Protein AF-A0A1E1W2X8-F1 (afdb_monomer_lite)

Secondary structure (DSSP, 8-state):
------------------PPPPPEEEE-SSEEEEEEE--TTEEEEEETT-TT-GGGPPEEETTEEEEEEESSSTTTTT-EEEE-TTT--EEEEEEEEEEETTS-EEEEEEEEEE-SPPPPPP-

Sequence (123 aa):
MAGFKLLLCLSLLQAVYGKGSESAIQCTPEVMKVTVPMDGDRRMSYLDQLKDYKPCMPYMEDNAATFMLDLQDPHKCGVTRVLNKITGKRTFYHKIVIEDTAGGRETVTVRCVVTGKLRALAR

pLDDT: mean 85.46, std 18.46, range [36.91, 98.38]

Organism: Pectinophora gossypiella (NCBI:txid13191)

Foldseek 3Di:
DDDDDDDPPPPPPPVPQDDADDWDWDDDLFWIKIKAAQPRQWDDKFWPPCVPVVVFFFDDDPRIGITIQTNVCNPVRVWDWDADPVQRKIKIWTKMWIAGPVRDIDIDIDMDIDDDDNPPPPD

Radius of gyration: 21.8 Å; chains: 1; bounding box: 55×67×54 Å

Structure (mmCIF, N/CA/C/O backbone):
data_AF-A0A1E1W2X8-F1
#
_entry.id   AF-A0A1E1W2X8-F1
#
loop_
_atom_site.group_PDB
_atom_site.id
_atom_site.type_symbol
_atom_site.label_atom_id
_atom_site.label_alt_id
_atom_site.label_comp_id
_atom_site.label_asym_id
_atom_site.label_entity_id
_atom_site.label_seq_id
_atom_site.pdbx_PDB_ins_code
_atom_site.Cartn_x
_atom_site.Cartn_y
_atom_site.Cartn_z
_atom_site.occupancy
_atom_site.B_iso_or_equiv
_atom_site.auth_seq_id
_atom_site.auth_comp_id
_atom_site.auth_asym_id
_atom_site.auth_atom_id
_atom_site.pdbx_PDB_model_num
ATOM 1 N N . MET A 1 1 ? 37.276 50.230 -30.534 1.00 36.91 1 MET A N 1
ATOM 2 C CA . MET A 1 1 ? 37.062 48.941 -31.226 1.00 36.9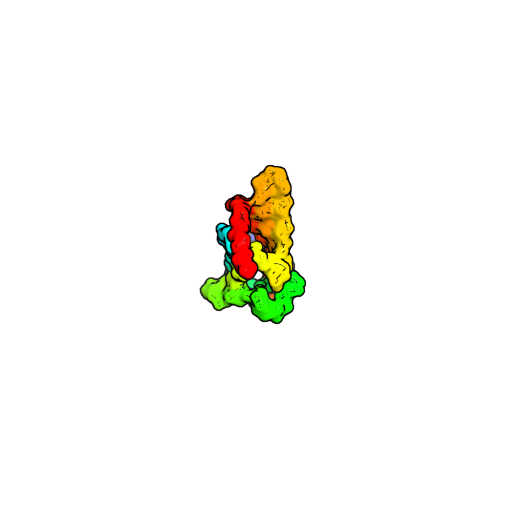1 1 MET A CA 1
ATOM 3 C C . MET A 1 1 ? 36.533 47.957 -30.205 1.00 36.91 1 MET A C 1
ATOM 5 O O . MET A 1 1 ? 37.181 47.734 -29.191 1.00 36.91 1 MET A O 1
ATOM 9 N N . ALA A 1 2 ? 35.295 47.520 -30.416 1.00 41.84 2 ALA A N 1
ATOM 10 C CA . ALA A 1 2 ? 34.522 46.693 -29.503 1.00 41.84 2 ALA A CA 1
ATOM 11 C C . ALA A 1 2 ? 35.074 45.260 -29.454 1.00 41.84 2 ALA A C 1
ATOM 13 O O . ALA A 1 2 ? 35.318 44.660 -30.496 1.00 41.84 2 ALA A O 1
ATOM 14 N N . GLY A 1 3 ? 35.253 44.719 -28.250 1.00 46.47 3 GLY A N 1
ATOM 15 C CA . GLY A 1 3 ? 35.605 43.318 -28.020 1.00 46.47 3 GLY A CA 1
ATOM 16 C C . GLY A 1 3 ? 34.516 42.655 -27.187 1.00 46.47 3 GLY A C 1
ATOM 17 O O . GLY A 1 3 ? 34.616 42.598 -25.965 1.00 46.47 3 GLY A O 1
ATOM 18 N N . PHE A 1 4 ? 33.448 42.223 -27.853 1.00 45.00 4 PHE A N 1
ATOM 19 C CA . PHE A 1 4 ? 32.318 41.499 -27.271 1.00 45.00 4 PHE A CA 1
ATOM 20 C C . PHE A 1 4 ? 32.815 40.125 -26.779 1.00 45.00 4 PHE A C 1
ATOM 22 O O . PHE A 1 4 ? 33.142 39.257 -27.588 1.00 45.00 4 PHE A O 1
ATOM 29 N N . LYS A 1 5 ? 32.926 39.919 -25.460 1.00 49.59 5 LYS A N 1
ATOM 30 C CA . LYS A 1 5 ? 33.216 38.593 -24.894 1.00 49.59 5 LYS A CA 1
ATOM 31 C C . LYS A 1 5 ? 31.949 37.741 -24.975 1.00 49.59 5 LYS A C 1
ATOM 33 O O . LYS A 1 5 ? 30.989 37.965 -24.245 1.00 49.59 5 LYS A O 1
ATOM 38 N N . LEU A 1 6 ? 31.966 36.796 -25.909 1.00 51.66 6 LEU A N 1
ATOM 39 C CA . LEU A 1 6 ? 30.912 35.830 -26.188 1.00 51.66 6 LEU A CA 1
ATOM 40 C C . LEU A 1 6 ? 30.711 34.904 -24.969 1.00 51.66 6 LEU A C 1
ATOM 42 O O . LEU A 1 6 ? 31.585 34.102 -24.642 1.00 51.66 6 LEU A O 1
ATOM 46 N N . LEU A 1 7 ? 29.573 35.032 -24.281 1.00 57.56 7 LEU A N 1
ATOM 47 C CA . LEU A 1 7 ? 29.123 34.074 -23.270 1.00 57.56 7 LEU A CA 1
ATOM 48 C C . LEU A 1 7 ? 28.682 32.776 -23.965 1.00 57.56 7 LEU A C 1
ATOM 50 O O . LEU A 1 7 ? 27.609 32.720 -24.562 1.00 57.56 7 LEU A O 1
ATOM 54 N N . LEU A 1 8 ? 29.491 31.722 -23.859 1.00 55.38 8 LEU A N 1
ATOM 55 C CA . LEU A 1 8 ? 29.072 30.347 -24.143 1.00 55.38 8 LEU A CA 1
ATOM 56 C C . LEU A 1 8 ? 28.296 29.818 -22.933 1.00 55.38 8 LEU A C 1
ATOM 58 O O . LEU A 1 8 ? 28.862 29.237 -22.009 1.00 55.38 8 LEU A O 1
ATOM 62 N N . CYS A 1 9 ? 26.986 30.054 -22.930 1.00 51.59 9 CYS A N 1
ATOM 63 C CA . CYS A 1 9 ? 26.065 29.368 -22.034 1.00 51.59 9 CYS A CA 1
ATOM 64 C C . CYS A 1 9 ? 25.900 27.936 -22.565 1.00 51.59 9 CYS A C 1
ATOM 66 O O . CYS A 1 9 ? 25.075 27.688 -23.444 1.00 51.59 9 CYS A O 1
ATOM 68 N N . LEU A 1 10 ? 26.744 27.006 -22.101 1.00 54.12 10 LEU A N 1
ATOM 69 C CA . LEU A 1 10 ? 26.500 25.577 -22.285 1.00 54.12 10 LEU A CA 1
ATOM 70 C C . LEU A 1 10 ? 25.194 25.245 -21.564 1.00 54.12 10 LEU A C 1
ATOM 72 O O . LEU A 1 10 ? 25.152 25.134 -20.338 1.00 54.12 10 LEU A O 1
ATOM 76 N N . SER A 1 11 ? 24.119 25.115 -22.333 1.00 54.28 11 SER A N 1
ATOM 77 C CA . SER A 1 11 ? 22.872 24.535 -21.872 1.00 54.28 11 SER A CA 1
ATOM 78 C C . SER A 1 11 ? 23.147 23.099 -21.433 1.00 54.28 11 SER A C 1
ATOM 80 O O . SER A 1 11 ? 23.275 22.180 -22.240 1.00 54.28 11 SER A O 1
ATOM 82 N N . LEU A 1 12 ? 23.238 22.916 -20.119 1.00 53.16 12 LEU A N 1
ATOM 83 C CA . LEU A 1 12 ? 23.006 21.643 -19.458 1.00 53.16 12 LEU A CA 1
ATOM 84 C C . LEU A 1 12 ? 21.589 21.186 -19.831 1.00 53.16 12 LEU A C 1
ATOM 86 O O . LEU A 1 12 ? 20.624 21.471 -19.129 1.00 53.16 12 LEU A O 1
ATOM 90 N N . LEU A 1 13 ? 21.459 20.454 -20.939 1.00 52.03 13 LEU A N 1
ATOM 91 C CA . LEU A 1 13 ? 20.391 19.475 -21.105 1.00 52.03 13 LEU A CA 1
ATOM 92 C C . LEU A 1 13 ? 20.693 18.345 -20.119 1.00 52.03 13 LEU A C 1
ATOM 94 O O . LEU A 1 13 ? 21.129 17.258 -20.491 1.00 52.03 13 LEU A O 1
ATOM 98 N N . GLN A 1 14 ? 20.504 18.619 -18.829 1.00 50.78 14 GLN A N 1
ATOM 99 C CA . GLN A 1 14 ? 20.207 17.547 -17.902 1.00 50.78 14 GLN A CA 1
ATOM 100 C C . GLN A 1 14 ? 18.862 17.012 -18.372 1.00 50.78 14 GLN A C 1
ATOM 102 O O . GLN A 1 14 ? 17.826 17.636 -18.151 1.00 50.78 14 GLN A O 1
ATOM 107 N N . ALA A 1 15 ? 18.893 15.896 -19.102 1.00 51.97 15 ALA A N 1
ATOM 108 C CA . ALA A 1 15 ? 17.729 15.043 -19.209 1.00 51.97 15 ALA A CA 1
ATOM 109 C C . ALA A 1 15 ? 17.288 14.798 -17.766 1.00 51.97 15 ALA A C 1
ATOM 111 O O . ALA A 1 15 ? 17.994 14.140 -17.001 1.00 51.97 15 ALA A O 1
ATOM 112 N N . VAL A 1 16 ? 16.194 15.443 -17.361 1.00 52.59 16 VAL A N 1
ATOM 113 C CA . VAL A 1 16 ? 15.582 15.196 -16.065 1.00 52.59 16 VAL A CA 1
ATOM 114 C C . VAL A 1 16 ? 15.071 13.773 -16.171 1.00 52.59 16 VAL A C 1
ATOM 116 O O . VAL A 1 16 ? 14.016 13.520 -16.746 1.00 52.59 16 VAL A O 1
ATOM 119 N N . TYR A 1 17 ? 15.891 12.834 -15.713 1.00 54.28 17 TYR A N 1
ATOM 120 C CA . TYR A 1 17 ? 15.489 11.457 -15.528 1.00 54.28 17 TYR A CA 1
ATOM 121 C C . TYR A 1 17 ? 14.388 11.514 -14.470 1.00 54.28 17 TYR A C 1
ATOM 123 O O . TYR A 1 17 ? 14.641 11.814 -13.302 1.00 54.28 17 TYR A O 1
ATOM 131 N N . GLY A 1 18 ? 13.141 11.441 -14.934 1.00 52.59 18 GLY A N 1
ATOM 132 C CA . GLY A 1 18 ? 11.973 11.666 -14.101 1.00 52.59 18 GLY A CA 1
ATOM 133 C C . GLY A 1 18 ? 11.923 10.604 -13.017 1.00 52.59 18 GLY A C 1
ATOM 134 O O . GLY A 1 18 ? 11.767 9.424 -13.318 1.00 52.59 18 GLY A O 1
ATOM 135 N N . LYS A 1 19 ? 12.049 11.031 -11.760 1.00 63.84 19 LYS A N 1
ATOM 136 C CA . LYS A 1 19 ? 11.713 10.200 -10.605 1.00 63.84 19 LYS A CA 1
ATOM 137 C C . LYS A 1 19 ? 10.241 9.795 -10.757 1.00 63.84 19 LYS A C 1
ATOM 139 O O . LYS A 1 19 ? 9.418 10.673 -11.017 1.00 63.84 19 LYS A O 1
ATOM 144 N N . GLY A 1 20 ? 9.938 8.497 -10.679 1.00 73.25 20 GLY A N 1
ATOM 145 C CA . GLY A 1 20 ? 8.608 7.972 -11.009 1.00 73.25 20 GLY A CA 1
ATOM 146 C C . GLY A 1 20 ? 7.469 8.637 -10.223 1.00 73.25 20 GLY A C 1
ATOM 147 O O . GLY A 1 20 ? 7.672 9.183 -9.133 1.00 73.25 20 GLY A O 1
ATOM 148 N N . SER A 1 21 ? 6.256 8.594 -10.768 1.00 83.94 21 SER A N 1
ATOM 149 C CA . SER A 1 21 ? 5.086 9.292 -10.219 1.00 83.94 21 SER A CA 1
ATOM 150 C C . SER A 1 21 ? 4.652 8.786 -8.832 1.00 83.94 21 SER A C 1
ATOM 152 O O . SER A 1 21 ? 5.063 7.722 -8.362 1.00 83.94 21 SER A O 1
ATOM 154 N N . GLU A 1 22 ? 3.858 9.588 -8.116 1.00 90.25 22 GLU A N 1
ATOM 155 C CA . GLU A 1 22 ? 3.434 9.290 -6.742 1.00 90.25 22 GLU A CA 1
ATOM 156 C C . GLU A 1 22 ? 2.439 8.115 -6.671 1.00 90.25 22 GLU A C 1
ATOM 158 O O . GLU A 1 22 ? 1.616 7.907 -7.561 1.00 90.25 22 GLU A O 1
ATOM 163 N N . SER A 1 23 ? 2.493 7.342 -5.583 1.00 94.56 23 SER A N 1
ATOM 164 C CA . SER A 1 23 ? 1.580 6.221 -5.347 1.00 94.56 23 SER A CA 1
ATOM 165 C C . SER A 1 23 ? 0.168 6.669 -4.960 1.00 94.56 23 SER A C 1
ATOM 167 O O . SER A 1 23 ? 0.005 7.558 -4.124 1.00 94.56 23 SER A O 1
ATOM 169 N N . ALA A 1 24 ? -0.851 5.957 -5.440 1.00 96.62 24 ALA A N 1
ATOM 170 C CA . ALA A 1 24 ? -2.241 6.152 -5.033 1.00 96.62 24 ALA A CA 1
ATOM 171 C C . ALA A 1 24 ? -2.657 5.164 -3.931 1.00 96.62 24 ALA A C 1
ATOM 173 O O . ALA A 1 24 ? -2.343 3.973 -3.994 1.00 96.62 24 ALA A O 1
ATOM 174 N N . ILE A 1 25 ? -3.412 5.642 -2.936 1.00 97.12 25 ILE A N 1
ATOM 175 C CA . ILE A 1 25 ? -3.891 4.839 -1.801 1.00 97.12 25 ILE A CA 1
ATOM 176 C C . ILE A 1 25 ? -5.419 4.894 -1.746 1.00 97.12 25 ILE A C 1
ATOM 178 O O . ILE A 1 25 ? -6.009 5.972 -1.708 1.00 97.12 25 ILE A O 1
ATOM 182 N N . GLN A 1 26 ? -6.060 3.728 -1.693 1.00 96.94 26 GLN A N 1
ATOM 183 C CA . GLN A 1 26 ? -7.497 3.585 -1.466 1.00 96.94 26 GLN A CA 1
ATOM 184 C C . GLN A 1 26 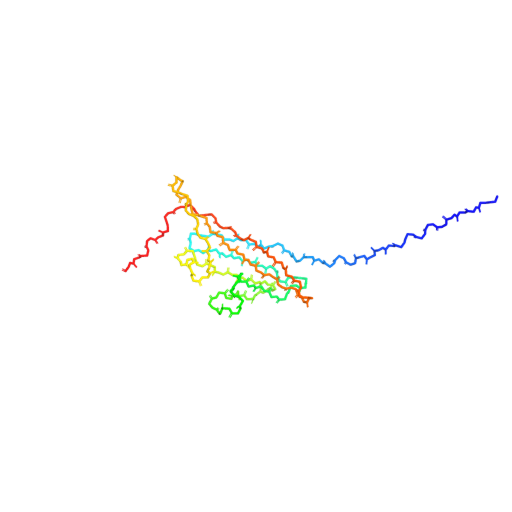? -7.732 2.754 -0.205 1.00 96.94 26 GLN A C 1
ATOM 186 O O . GLN A 1 26 ? -7.184 1.661 -0.048 1.00 96.94 26 GLN A O 1
ATOM 191 N N . CYS A 1 27 ? -8.559 3.278 0.697 1.00 94.69 27 CYS A N 1
ATOM 192 C CA . CYS A 1 27 ? -8.795 2.683 2.006 1.00 94.69 27 CYS A CA 1
ATOM 193 C C . CYS A 1 27 ? -10.258 2.286 2.165 1.00 94.69 27 CYS A C 1
ATOM 195 O O . CYS A 1 27 ? -11.160 3.106 2.004 1.00 94.69 27 CYS A O 1
ATOM 197 N N . THR A 1 28 ? -10.472 1.046 2.580 1.00 94.06 28 THR A N 1
ATOM 198 C CA . THR A 1 28 ? -11.748 0.541 3.093 1.00 94.06 28 THR A CA 1
ATOM 199 C C . THR A 1 28 ? -11.524 -0.023 4.499 1.00 94.06 28 THR A C 1
ATOM 201 O O . THR A 1 28 ? -10.372 -0.142 4.929 1.00 94.06 28 THR A O 1
ATOM 204 N N . PRO A 1 29 ? -12.577 -0.355 5.263 1.00 92.06 29 PRO A N 1
ATOM 205 C CA . PRO A 1 29 ? -12.398 -1.040 6.540 1.00 92.06 29 PRO A CA 1
ATOM 206 C C . PRO A 1 29 ? -11.720 -2.412 6.426 1.00 92.06 29 PRO A C 1
ATOM 208 O O . PRO A 1 29 ? -11.092 -2.858 7.387 1.00 92.06 29 PRO A O 1
ATOM 211 N N . GLU A 1 30 ? -11.839 -3.066 5.272 1.00 94.06 30 GLU A N 1
ATOM 212 C CA . GLU A 1 30 ? -11.340 -4.414 5.011 1.00 94.06 30 GLU A CA 1
ATOM 213 C C . GLU A 1 30 ? -9.974 -4.427 4.331 1.00 94.06 30 GLU A C 1
ATOM 215 O O . GLU A 1 30 ? -9.153 -5.279 4.648 1.00 94.06 30 GLU A O 1
ATOM 220 N N . VAL A 1 31 ? -9.716 -3.491 3.418 1.00 96.44 31 VAL A N 1
ATOM 221 C CA . VAL A 1 31 ? -8.539 -3.517 2.543 1.00 96.44 31 VAL A CA 1
ATOM 222 C C . VAL A 1 31 ? -7.919 -2.131 2.390 1.00 96.44 31 VAL A C 1
ATOM 224 O O . VAL A 1 31 ? -8.614 -1.134 2.175 1.00 96.44 31 VAL A O 1
ATOM 227 N N . MET A 1 32 ? -6.587 -2.091 2.426 1.00 97.56 32 MET A N 1
ATOM 228 C CA . MET A 1 32 ? -5.766 -0.992 1.922 1.00 97.56 32 MET A CA 1
ATOM 229 C C . MET A 1 32 ? -5.200 -1.392 0.556 1.00 97.56 32 MET A C 1
ATOM 231 O O . MET A 1 32 ? -4.327 -2.257 0.468 1.00 97.56 32 MET A O 1
ATOM 235 N N . LYS A 1 33 ? -5.700 -0.758 -0.507 1.00 98.00 33 LYS A N 1
ATOM 236 C CA . LYS A 1 33 ? -5.175 -0.910 -1.866 1.00 98.00 33 LYS A CA 1
ATOM 237 C C . LYS A 1 33 ? -4.147 0.185 -2.117 1.00 98.00 33 LYS A C 1
ATOM 239 O O . LYS A 1 33 ? -4.475 1.367 -2.019 1.00 98.00 33 LYS A O 1
ATOM 244 N N . VAL A 1 34 ? -2.927 -0.201 -2.468 1.00 98.25 34 VAL A N 1
ATOM 245 C CA . VAL A 1 34 ? -1.879 0.741 -2.876 1.00 98.25 34 VAL A CA 1
ATOM 246 C C . VAL A 1 34 ? -1.498 0.466 -4.315 1.00 98.25 34 VAL A C 1
ATOM 248 O O . VAL A 1 34 ? -1.178 -0.666 -4.652 1.00 98.25 34 VAL A O 1
ATOM 251 N N . THR A 1 35 ? -1.525 1.496 -5.150 1.00 98.12 35 THR A N 1
ATOM 252 C CA . THR A 1 35 ? -1.091 1.433 -6.549 1.00 98.12 35 THR A CA 1
ATOM 253 C C . THR A 1 35 ? 0.176 2.259 -6.694 1.00 98.12 35 THR A C 1
ATOM 255 O O . THR A 1 35 ? 0.159 3.466 -6.459 1.00 98.12 35 THR A O 1
ATOM 258 N N . VAL A 1 36 ? 1.277 1.602 -7.037 1.00 97.56 36 VAL A N 1
ATOM 259 C CA . VAL A 1 36 ? 2.578 2.227 -7.267 1.00 97.56 36 VAL A CA 1
ATOM 260 C C . VAL A 1 36 ? 2.833 2.262 -8.771 1.00 97.56 36 VAL A C 1
ATOM 262 O O . VAL A 1 36 ? 2.930 1.195 -9.379 1.00 97.56 36 VAL A O 1
ATOM 265 N N . PRO A 1 37 ? 2.946 3.448 -9.386 1.00 96.69 37 PRO A N 1
ATOM 266 C CA . PRO A 1 37 ? 3.370 3.558 -10.775 1.00 96.69 37 PRO A CA 1
ATOM 267 C C . PRO A 1 37 ? 4.779 2.985 -10.962 1.00 96.69 37 PRO A C 1
ATOM 269 O O . PRO A 1 37 ? 5.700 3.323 -10.218 1.00 96.69 37 PRO A O 1
ATOM 272 N N . MET A 1 38 ? 4.950 2.118 -11.955 1.00 95.75 38 MET A N 1
ATOM 273 C CA . MET A 1 38 ? 6.232 1.514 -12.339 1.00 95.75 38 MET A CA 1
ATOM 274 C C . MET A 1 38 ? 6.805 2.234 -13.567 1.00 95.75 38 MET A C 1
ATOM 276 O O . MET A 1 38 ? 7.244 1.621 -14.532 1.00 95.75 38 MET A O 1
ATOM 280 N N . ASP A 1 39 ? 6.717 3.560 -13.573 1.00 93.12 39 ASP A N 1
ATOM 281 C CA . ASP A 1 39 ? 7.215 4.446 -14.620 1.00 93.12 39 ASP A CA 1
ATOM 282 C C . ASP A 1 39 ? 8.697 4.812 -14.427 1.00 93.12 39 ASP A C 1
ATOM 284 O O . ASP A 1 39 ? 9.314 4.530 -13.397 1.00 93.12 39 ASP A O 1
ATOM 288 N N . GLY A 1 40 ? 9.283 5.435 -15.453 1.00 90.38 40 GLY A N 1
ATOM 289 C CA . GLY A 1 40 ? 10.694 5.812 -15.451 1.00 90.38 40 GLY A CA 1
ATOM 290 C C . GLY A 1 40 ? 11.610 4.588 -15.448 1.00 90.38 40 GLY A C 1
ATOM 291 O O . GLY A 1 40 ? 11.551 3.755 -16.350 1.00 90.38 40 GLY A O 1
ATOM 292 N N . ASP A 1 41 ? 12.474 4.498 -14.444 1.00 92.06 41 ASP A N 1
ATOM 293 C CA . ASP A 1 41 ? 13.469 3.439 -14.260 1.00 92.06 41 ASP A CA 1
ATOM 294 C C . ASP A 1 41 ? 13.132 2.448 -13.145 1.00 92.06 41 ASP A C 1
ATOM 296 O O . ASP A 1 41 ? 13.957 1.590 -12.812 1.00 92.06 41 ASP A O 1
ATOM 300 N N . ARG A 1 42 ? 11.924 2.536 -12.583 1.00 94.38 42 ARG A N 1
ATOM 301 C CA . ARG A 1 42 ? 11.437 1.618 -11.555 1.00 94.38 42 ARG A CA 1
ATOM 302 C C . ARG A 1 42 ? 11.306 0.212 -12.126 1.00 94.38 42 ARG A C 1
ATOM 304 O O . ARG A 1 42 ? 10.620 -0.020 -13.116 1.00 94.38 42 ARG A O 1
ATOM 311 N N . ARG A 1 43 ? 11.933 -0.754 -11.462 1.00 93.88 43 ARG A N 1
ATOM 312 C CA . ARG A 1 43 ? 11.983 -2.151 -11.912 1.00 93.88 43 ARG A CA 1
ATOM 313 C C . ARG A 1 43 ? 11.193 -3.088 -11.017 1.00 93.88 43 ARG A C 1
ATOM 315 O O . ARG A 1 43 ? 10.591 -4.042 -11.504 1.00 93.88 43 ARG A O 1
ATOM 322 N N . MET A 1 44 ? 11.232 -2.859 -9.711 1.00 95.38 44 MET A N 1
ATOM 323 C CA . MET A 1 44 ? 10.608 -3.749 -8.741 1.00 95.38 44 MET A CA 1
ATOM 324 C C . MET A 1 44 ? 9.938 -2.952 -7.637 1.00 95.38 44 MET A C 1
ATOM 326 O O . MET A 1 44 ? 10.457 -1.928 -7.203 1.00 95.38 44 MET A O 1
ATOM 330 N N . SER A 1 45 ? 8.805 -3.456 -7.161 1.00 97.38 45 SER A N 1
ATOM 331 C CA . SER A 1 45 ? 8.142 -2.942 -5.975 1.00 97.38 45 SER A CA 1
ATOM 332 C C . SER A 1 45 ? 7.750 -4.097 -5.063 1.00 97.38 45 SER A C 1
ATOM 334 O O . SER A 1 45 ? 7.236 -5.114 -5.529 1.00 97.38 45 SER A O 1
ATOM 336 N N . TYR A 1 46 ? 8.013 -3.963 -3.766 1.00 98.25 46 TYR A N 1
ATOM 337 C CA . TYR A 1 46 ? 7.685 -4.979 -2.767 1.00 98.25 46 TYR A CA 1
ATOM 338 C C . TYR A 1 46 ? 7.438 -4.352 -1.395 1.00 98.25 46 TYR A C 1
ATOM 340 O O . TYR A 1 46 ? 7.864 -3.235 -1.105 1.00 98.25 46 TYR A O 1
ATOM 348 N N . LEU A 1 47 ? 6.741 -5.077 -0.526 1.00 98.38 47 LEU A N 1
ATOM 349 C CA . LEU A 1 47 ? 6.564 -4.674 0.865 1.00 98.38 47 LEU A CA 1
ATOM 350 C C . LEU A 1 47 ? 7.902 -4.770 1.610 1.00 98.38 47 LEU A C 1
ATOM 352 O O . LEU A 1 47 ? 8.601 -5.774 1.490 1.00 98.38 47 LEU A O 1
ATOM 356 N N . ASP A 1 48 ? 8.262 -3.741 2.381 1.00 98.06 48 ASP A N 1
ATOM 357 C CA . ASP A 1 48 ? 9.509 -3.725 3.155 1.00 98.06 48 ASP A CA 1
ATOM 358 C C . ASP A 1 48 ? 9.668 -5.004 3.995 1.00 98.06 48 ASP A C 1
ATOM 360 O O . ASP A 1 48 ? 8.712 -5.467 4.612 1.00 98.06 48 ASP A O 1
ATOM 364 N N . GLN A 1 49 ? 10.876 -5.578 3.983 1.00 96.50 49 GLN A N 1
ATOM 365 C CA . GLN A 1 49 ? 11.235 -6.869 4.606 1.00 96.50 49 GLN A CA 1
ATOM 366 C C . GLN A 1 49 ? 10.536 -8.123 4.042 1.00 96.50 49 GLN A C 1
ATOM 368 O O . GLN A 1 49 ? 10.780 -9.222 4.533 1.00 96.50 49 GLN A O 1
ATOM 373 N N . LEU A 1 50 ? 9.726 -7.997 2.989 1.00 97.44 50 LEU A N 1
ATOM 374 C CA . LEU A 1 50 ? 8.966 -9.097 2.382 1.00 97.44 50 LEU A CA 1
ATOM 375 C C . LEU A 1 50 ? 9.269 -9.251 0.883 1.00 97.44 50 LEU A C 1
ATOM 377 O O . LEU A 1 50 ? 8.400 -9.642 0.099 1.00 97.44 50 LEU A O 1
ATOM 381 N N . LYS A 1 51 ? 10.508 -8.946 0.475 1.00 96.06 51 LYS A N 1
ATOM 382 C CA . LYS A 1 51 ? 10.976 -9.216 -0.891 1.00 96.06 51 LYS A CA 1
ATOM 383 C C . LYS A 1 51 ? 10.777 -10.705 -1.198 1.00 96.06 51 LYS A C 1
ATOM 385 O O . LYS A 1 51 ? 11.086 -11.551 -0.363 1.00 96.06 51 LYS A O 1
ATOM 390 N N . ASP A 1 52 ? 10.201 -11.002 -2.359 1.00 95.00 52 ASP A N 1
ATOM 391 C CA . ASP A 1 52 ? 9.914 -12.360 -2.850 1.00 95.00 52 ASP A CA 1
ATOM 392 C C . ASP A 1 52 ? 8.910 -13.193 -2.0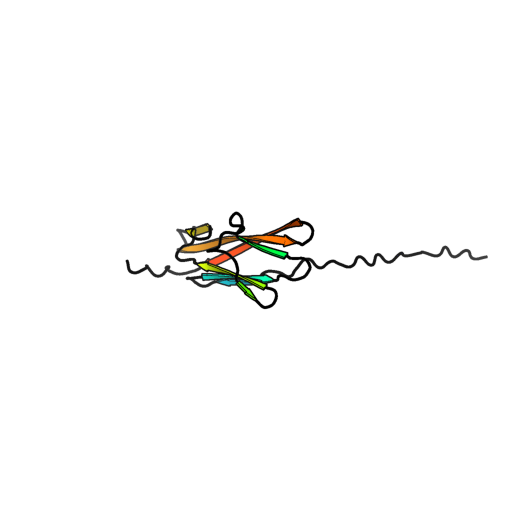17 1.00 95.00 52 ASP A C 1
ATOM 394 O O . ASP A 1 52 ? 8.655 -14.365 -2.322 1.00 95.00 52 ASP A O 1
ATOM 398 N N . TYR A 1 53 ? 8.269 -12.613 -0.995 1.00 96.69 53 TYR A N 1
ATOM 399 C CA . TYR A 1 53 ? 7.255 -13.318 -0.212 1.00 96.69 53 TYR A CA 1
ATOM 400 C C . TYR A 1 53 ? 5.927 -13.404 -0.976 1.00 96.69 53 TYR A C 1
ATOM 402 O O . TYR A 1 53 ? 5.123 -12.468 -0.997 1.00 96.69 53 TYR A O 1
ATOM 410 N N . LYS A 1 54 ? 5.688 -14.568 -1.591 1.00 95.62 54 LYS A N 1
ATOM 411 C CA . LYS A 1 54 ? 4.579 -14.800 -2.532 1.00 95.62 54 LYS A CA 1
ATOM 412 C C . LYS A 1 54 ? 3.198 -14.307 -2.070 1.00 95.62 54 LYS A C 1
ATOM 414 O O . LYS A 1 54 ? 2.521 -13.691 -2.889 1.00 95.62 54 LYS A O 1
ATOM 419 N N . PRO A 1 55 ? 2.759 -14.523 -0.813 1.00 95.81 55 PRO A N 1
ATOM 420 C CA . PRO A 1 55 ? 1.426 -14.100 -0.371 1.00 95.81 55 PRO A CA 1
ATOM 421 C C . PRO A 1 55 ? 1.179 -12.587 -0.380 1.00 95.81 55 PRO A C 1
ATOM 423 O O . PRO A 1 55 ? 0.024 -12.182 -0.266 1.00 95.81 55 PRO A O 1
ATOM 426 N N . CYS A 1 56 ? 2.232 -11.771 -0.478 1.00 97.19 56 CYS A N 1
ATOM 427 C CA . CYS A 1 56 ? 2.161 -10.312 -0.400 1.00 97.19 56 CYS A CA 1
ATOM 428 C C . CYS A 1 56 ? 2.814 -9.617 -1.606 1.00 97.19 56 CYS A C 1
ATOM 430 O O . CYS A 1 56 ? 3.116 -8.423 -1.541 1.00 97.19 56 CYS A O 1
ATOM 432 N N . MET A 1 57 ? 3.054 -10.354 -2.695 1.00 97.12 57 MET A N 1
ATOM 433 C CA . MET A 1 57 ? 3.521 -9.763 -3.949 1.00 97.12 57 MET A CA 1
ATOM 434 C C . MET A 1 57 ? 2.422 -8.894 -4.576 1.00 97.12 57 MET A C 1
ATOM 436 O O . MET A 1 57 ? 1.238 -9.222 -4.443 1.00 97.12 57 MET A O 1
ATOM 440 N N . PRO A 1 58 ? 2.786 -7.797 -5.258 1.00 97.81 58 PRO A N 1
ATOM 441 C CA . PRO A 1 58 ? 1.810 -6.988 -5.965 1.00 97.81 58 PRO A CA 1
ATOM 442 C C . PRO A 1 58 ? 1.304 -7.700 -7.222 1.00 97.81 58 PRO A C 1
ATOM 444 O O . PRO A 1 58 ? 1.997 -8.519 -7.828 1.00 97.81 58 PRO A O 1
ATOM 447 N N . TYR A 1 59 ? 0.109 -7.314 -7.654 1.00 96.94 59 TYR A N 1
ATOM 448 C CA . TYR A 1 59 ? -0.367 -7.577 -9.007 1.00 96.94 59 TYR A CA 1
ATOM 449 C C . TYR A 1 59 ? 0.230 -6.532 -9.950 1.00 96.94 59 TYR A C 1
ATOM 451 O O . TYR A 1 59 ? 0.198 -5.341 -9.638 1.00 96.94 59 TYR A O 1
ATOM 459 N N . MET A 1 60 ? 0.776 -6.976 -11.080 1.00 96.06 60 MET A N 1
ATOM 460 C CA . MET A 1 60 ? 1.368 -6.099 -12.090 1.00 96.06 60 MET A CA 1
ATOM 461 C C . MET A 1 60 ? 0.388 -5.947 -13.253 1.00 96.06 60 MET A C 1
ATOM 463 O O . MET A 1 60 ? 0.088 -6.931 -13.925 1.00 96.06 60 MET A O 1
ATOM 467 N N . GLU A 1 61 ? -0.104 -4.733 -13.484 1.00 94.88 61 GLU A N 1
ATOM 468 C CA . GLU A 1 61 ? -1.051 -4.404 -14.558 1.00 94.88 61 GLU A CA 1
ATOM 469 C C . GLU A 1 61 ? -0.834 -2.948 -14.986 1.00 94.88 61 GLU A C 1
ATOM 471 O O . GLU A 1 61 ? -0.525 -2.109 -14.142 1.00 94.88 61 GLU A O 1
ATOM 476 N N . ASP A 1 62 ? -0.937 -2.652 -16.285 1.00 91.31 62 ASP A N 1
ATOM 477 C CA . ASP A 1 62 ? -0.863 -1.290 -16.842 1.00 91.31 62 ASP A CA 1
ATOM 478 C C . ASP A 1 62 ? 0.303 -0.431 -16.323 1.00 91.31 62 ASP A C 1
ATOM 480 O O . ASP A 1 62 ? 0.151 0.741 -15.978 1.00 91.31 62 ASP A O 1
ATOM 484 N N . ASN A 1 63 ? 1.501 -1.021 -16.264 1.00 94.06 63 ASN A N 1
ATOM 485 C CA . ASN A 1 63 ? 2.704 -0.362 -15.750 1.00 94.06 63 ASN A CA 1
ATOM 486 C C . ASN A 1 63 ? 2.574 0.124 -14.290 1.00 94.06 63 ASN A C 1
ATOM 488 O O . ASN A 1 63 ? 3.170 1.127 -13.894 1.00 94.06 63 ASN A O 1
ATOM 492 N N . ALA A 1 64 ? 1.803 -0.592 -13.474 1.00 97.25 64 ALA A N 1
ATOM 493 C CA . ALA A 1 64 ? 1.638 -0.329 -12.054 1.00 97.25 64 ALA A CA 1
ATOM 494 C C . ALA A 1 64 ? 1.736 -1.617 -11.224 1.00 97.25 64 ALA A C 1
ATOM 496 O O . ALA A 1 64 ? 1.287 -2.690 -11.627 1.00 97.25 64 ALA A O 1
ATOM 497 N N . ALA A 1 65 ? 2.306 -1.488 -10.027 1.00 97.94 65 ALA A N 1
ATOM 498 C CA . ALA A 1 65 ? 2.321 -2.519 -9.000 1.00 97.94 65 ALA A CA 1
ATOM 499 C C . ALA A 1 65 ? 1.205 -2.239 -7.987 1.00 97.94 65 ALA A C 1
ATOM 501 O O . ALA A 1 65 ? 1.212 -1.217 -7.295 1.00 97.94 65 ALA A O 1
ATOM 502 N N . THR A 1 66 ? 0.240 -3.149 -7.885 1.00 98.31 66 THR A N 1
ATOM 503 C CA . THR A 1 66 ? -0.911 -3.015 -6.989 1.00 98.31 66 THR A CA 1
ATOM 504 C C . THR A 1 66 ? -0.818 -3.980 -5.814 1.00 98.31 66 THR A C 1
ATOM 506 O O . THR A 1 66 ? -0.897 -5.196 -5.981 1.00 98.31 66 THR A O 1
ATOM 509 N N . PHE A 1 67 ? -0.733 -3.436 -4.603 1.00 98.38 67 PHE A N 1
ATOM 510 C CA . PHE A 1 67 ? -0.776 -4.185 -3.350 1.00 98.38 67 PHE A CA 1
ATOM 511 C C . PHE A 1 67 ? -2.188 -4.179 -2.773 1.00 98.38 67 PHE A C 1
ATOM 513 O O . PHE A 1 67 ? -2.804 -3.122 -2.632 1.00 98.38 67 PHE A O 1
ATOM 520 N N . MET A 1 68 ? -2.670 -5.358 -2.385 1.00 97.69 68 MET A N 1
ATOM 521 C CA . MET A 1 68 ? -3.954 -5.553 -1.710 1.00 97.69 68 MET A CA 1
ATOM 522 C C . MET A 1 68 ? -3.694 -6.027 -0.280 1.00 97.69 68 MET A C 1
ATOM 524 O O . MET A 1 68 ? -3.472 -7.212 -0.042 1.00 97.69 68 MET A O 1
ATOM 528 N N . LEU A 1 69 ? -3.676 -5.092 0.670 1.00 97.62 69 LEU A N 1
ATOM 529 C CA . LEU A 1 69 ? -3.340 -5.368 2.066 1.00 97.62 69 LEU A CA 1
ATOM 530 C C . LEU A 1 69 ? -4.612 -5.592 2.884 1.00 97.62 69 LEU A C 1
ATOM 532 O O . LEU A 1 69 ? -5.414 -4.673 3.053 1.00 97.62 69 LEU A O 1
ATOM 536 N N . ASP A 1 70 ? -4.777 -6.811 3.393 1.00 95.81 70 ASP A N 1
ATOM 537 C CA . ASP A 1 70 ? -5.899 -7.202 4.247 1.00 95.81 70 ASP A CA 1
ATOM 538 C C . ASP A 1 70 ? -5.768 -6.560 5.639 1.00 95.81 70 ASP A C 1
ATOM 540 O O . ASP A 1 70 ? -4.798 -6.775 6.368 1.00 95.81 70 ASP A O 1
ATOM 544 N N . LEU A 1 71 ? -6.748 -5.738 6.008 1.00 95.31 71 LEU A N 1
ATOM 545 C CA . LEU A 1 71 ? -6.799 -5.042 7.293 1.00 95.31 71 LEU A CA 1
ATOM 546 C C . LEU A 1 71 ? -7.513 -5.857 8.382 1.00 95.31 71 LEU A C 1
ATOM 548 O O . LEU A 1 71 ? -7.457 -5.471 9.558 1.00 95.31 71 LEU A O 1
ATOM 552 N N . GLN A 1 72 ? -8.167 -6.968 8.021 1.00 93.25 72 GLN A N 1
ATOM 553 C CA . GLN A 1 72 ? -8.700 -7.951 8.971 1.00 93.25 72 GLN A CA 1
ATOM 554 C C . GLN A 1 72 ? -7.589 -8.853 9.513 1.00 93.25 72 GLN A C 1
ATOM 556 O O . GLN A 1 72 ? -7.578 -9.133 10.713 1.00 93.25 72 GLN A O 1
ATOM 561 N N . ASP A 1 73 ? -6.622 -9.220 8.668 1.00 95.12 73 ASP A N 1
ATOM 562 C CA . ASP A 1 73 ? -5.401 -9.939 9.052 1.00 95.12 73 ASP A CA 1
ATOM 563 C C . ASP A 1 73 ? -4.131 -9.113 8.758 1.00 95.12 73 ASP A C 1
ATOM 565 O O . ASP A 1 73 ? -3.352 -9.425 7.850 1.00 95.12 73 ASP A O 1
ATOM 569 N N . PRO A 1 74 ? -3.877 -8.045 9.540 1.00 93.06 74 PRO A N 1
ATOM 570 C CA . PRO A 1 74 ? -2.740 -7.160 9.301 1.00 93.06 74 PRO A CA 1
ATOM 571 C C . PRO A 1 74 ? -1.383 -7.861 9.483 1.00 93.06 74 PRO A C 1
ATOM 573 O O . PRO A 1 74 ? -0.369 -7.369 8.994 1.00 93.06 74 PRO A O 1
ATOM 576 N N . HIS A 1 75 ? -1.332 -9.007 10.168 1.00 94.31 75 HIS A N 1
ATOM 577 C CA . HIS A 1 75 ? -0.083 -9.718 10.435 1.00 94.31 75 HIS A CA 1
ATOM 578 C C . HIS A 1 75 ? 0.432 -10.476 9.210 1.00 94.31 75 HIS A C 1
ATOM 580 O O . HIS A 1 75 ? 1.647 -10.566 9.035 1.00 94.31 75 HIS A O 1
ATOM 586 N N . LYS A 1 76 ? -0.466 -10.950 8.335 1.00 95.38 76 LYS A N 1
ATOM 587 C CA . LYS A 1 76 ? -0.129 -11.724 7.130 1.00 95.38 76 LYS A CA 1
ATOM 588 C C . LYS A 1 76 ? 0.938 -11.069 6.254 1.00 95.38 76 LYS A C 1
ATOM 590 O O . LYS A 1 76 ? 1.796 -11.765 5.719 1.00 95.38 76 LYS A O 1
ATOM 595 N N . CYS A 1 77 ? 0.873 -9.745 6.122 1.00 97.56 77 CYS A N 1
ATOM 596 C CA . CYS A 1 77 ? 1.787 -8.948 5.305 1.00 97.56 77 CYS A CA 1
ATOM 597 C C . CYS A 1 77 ? 2.473 -7.833 6.105 1.00 97.56 77 CYS A C 1
ATOM 599 O O . CYS A 1 77 ? 2.773 -6.793 5.538 1.00 97.56 77 CYS A O 1
ATOM 601 N N . GLY A 1 78 ? 2.678 -8.004 7.417 1.00 96.69 78 GLY A N 1
ATOM 602 C CA . GLY A 1 78 ? 3.469 -7.057 8.219 1.00 96.69 78 GLY A CA 1
ATOM 603 C C . GLY A 1 78 ? 2.869 -5.650 8.379 1.00 96.69 78 GLY A C 1
ATOM 604 O O . GLY A 1 78 ? 3.584 -4.699 8.696 1.00 96.69 78 GLY A O 1
ATOM 605 N N . VAL A 1 79 ? 1.558 -5.482 8.189 1.00 97.81 79 VAL A N 1
ATOM 606 C CA . VAL A 1 79 ? 0.880 -4.187 8.331 1.00 97.81 79 VAL A CA 1
ATOM 607 C C . VAL A 1 79 ? 0.857 -3.768 9.796 1.00 97.81 79 VAL A C 1
ATOM 609 O O . VAL A 1 79 ? 0.324 -4.449 10.674 1.00 97.81 79 VAL A O 1
ATOM 612 N N . THR A 1 80 ? 1.387 -2.581 10.073 1.00 97.88 80 THR A N 1
ATOM 613 C CA . THR A 1 80 ? 1.335 -2.000 11.415 1.00 97.88 80 THR A CA 1
ATOM 614 C C . THR A 1 80 ? -0.052 -1.427 11.670 1.00 97.88 80 THR A C 1
ATOM 616 O O . THR A 1 80 ? -0.488 -0.529 10.953 1.00 97.88 80 THR A O 1
ATOM 619 N N . ARG A 1 81 ? -0.736 -1.889 12.722 1.00 96.19 81 ARG A N 1
ATOM 620 C CA . ARG A 1 81 ? -2.050 -1.376 13.144 1.00 96.19 81 ARG A CA 1
ATOM 621 C C . ARG A 1 81 ? -1.952 -0.610 14.462 1.00 96.19 81 ARG A C 1
ATOM 623 O O . ARG A 1 81 ? -1.604 -1.178 15.492 1.00 96.19 81 ARG A O 1
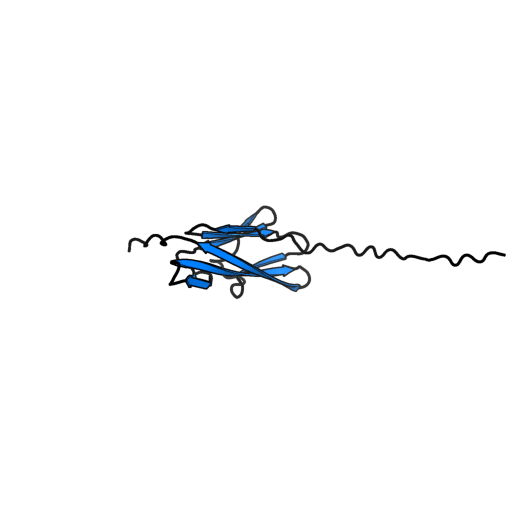ATOM 630 N N . VAL A 1 82 ? -2.379 0.648 14.451 1.00 95.69 82 VAL A N 1
ATOM 631 C CA . VAL A 1 82 ? -2.465 1.528 15.623 1.00 95.69 82 VAL A CA 1
ATOM 632 C C . VAL A 1 82 ? -3.931 1.804 15.952 1.00 95.69 82 VAL A C 1
ATOM 634 O O . VAL A 1 82 ? -4.668 2.328 15.119 1.00 95.69 82 VAL A O 1
ATOM 637 N N . LEU A 1 83 ? -4.364 1.478 17.173 1.00 93.50 83 LEU A N 1
ATOM 638 C CA . LEU A 1 83 ? -5.694 1.819 17.687 1.00 93.50 83 LEU A CA 1
ATOM 639 C C . LEU A 1 83 ? -5.589 3.003 18.647 1.00 93.50 83 LEU A C 1
ATOM 641 O O . LEU A 1 83 ? -4.980 2.897 19.711 1.00 93.50 83 LEU A O 1
ATOM 645 N N . ASN A 1 84 ? -6.254 4.104 18.316 1.00 92.56 84 ASN A N 1
ATOM 646 C CA . ASN A 1 84 ? -6.482 5.172 19.274 1.00 92.56 84 ASN A CA 1
ATOM 647 C C . ASN A 1 84 ? -7.648 4.773 20.194 1.00 92.56 84 ASN A C 1
ATOM 649 O O . ASN A 1 84 ? -8.795 4.721 19.755 1.00 92.56 84 ASN A O 1
ATOM 653 N N . LYS A 1 85 ? -7.359 4.494 21.470 1.00 89.62 85 LYS A N 1
ATOM 654 C CA . LYS A 1 85 ? -8.367 4.053 22.452 1.00 89.62 85 LYS A CA 1
ATOM 655 C C . LYS A 1 85 ? -9.376 5.141 22.843 1.00 89.62 85 LYS A C 1
ATOM 657 O O . LYS A 1 85 ? -10.462 4.799 23.285 1.00 89.62 85 LYS A O 1
ATOM 662 N N . ILE A 1 86 ? -9.034 6.418 22.660 1.00 91.69 86 ILE A N 1
ATOM 663 C CA . ILE A 1 86 ? -9.907 7.557 22.981 1.00 91.69 86 ILE A CA 1
ATOM 664 C C . ILE A 1 86 ? -10.940 7.759 21.866 1.00 91.69 86 ILE A C 1
ATOM 666 O O . ILE A 1 86 ? -12.128 7.884 22.128 1.00 91.69 86 ILE A O 1
ATOM 670 N N . THR A 1 87 ? -10.492 7.772 20.607 1.00 90.12 87 THR A N 1
ATOM 671 C CA . THR A 1 87 ? -11.355 8.068 19.445 1.00 90.12 87 THR A CA 1
ATOM 672 C C . THR A 1 87 ? -11.901 6.823 18.745 1.00 90.12 87 THR A C 1
ATOM 674 O O . THR A 1 87 ? -12.729 6.936 17.847 1.00 90.12 87 THR A O 1
ATOM 677 N N . GLY A 1 88 ? -11.390 5.635 19.076 1.00 87.94 88 GLY A N 1
ATOM 678 C CA . GLY A 1 88 ? -11.708 4.381 18.389 1.00 87.94 88 GLY A CA 1
ATOM 679 C C . GLY A 1 88 ? -11.144 4.269 16.965 1.00 87.94 88 GLY A C 1
ATOM 680 O O . GLY A 1 88 ? -11.364 3.251 16.306 1.00 87.94 88 GLY A O 1
ATOM 681 N N . LYS A 1 89 ? -10.413 5.282 16.473 1.00 91.00 89 LYS A N 1
ATOM 682 C CA . LYS A 1 89 ? -9.823 5.284 15.126 1.00 91.00 89 LYS A CA 1
ATOM 683 C C . LYS A 1 89 ? -8.719 4.239 15.019 1.00 91.00 89 LYS A C 1
ATOM 685 O O . LYS A 1 89 ? -7.834 4.172 15.877 1.00 91.00 89 LYS A O 1
ATOM 690 N N . ARG A 1 90 ? -8.734 3.468 13.932 1.00 93.75 90 ARG A N 1
ATOM 691 C CA . ARG A 1 90 ? -7.644 2.554 13.572 1.00 93.75 90 ARG A CA 1
ATOM 692 C C . ARG A 1 90 ? -6.845 3.161 12.434 1.00 93.75 90 ARG A C 1
ATOM 694 O O . ARG A 1 90 ? -7.420 3.604 11.448 1.00 93.75 90 ARG A O 1
ATOM 701 N N . THR A 1 91 ? -5.531 3.199 12.585 1.00 96.50 91 THR A N 1
ATOM 702 C CA . THR A 1 91 ? -4.614 3.615 11.524 1.00 96.50 91 THR A CA 1
ATOM 703 C C . THR A 1 91 ? -3.713 2.451 11.161 1.00 96.50 91 THR A C 1
ATOM 705 O O . THR A 1 91 ? -3.182 1.788 12.049 1.00 96.50 91 THR A O 1
ATOM 708 N N . PHE A 1 92 ? -3.547 2.213 9.872 1.00 97.75 92 PHE A N 1
ATOM 709 C CA . PHE A 1 92 ? -2.733 1.150 9.312 1.00 97.75 92 PHE A CA 1
ATOM 710 C C . PHE A 1 92 ? -1.585 1.765 8.524 1.00 97.75 92 PHE A C 1
ATOM 712 O O . PHE A 1 92 ? -1.802 2.737 7.798 1.00 97.75 92 PHE A O 1
ATOM 719 N N . TYR A 1 93 ? -0.388 1.209 8.680 1.00 98.19 93 TYR A N 1
ATOM 720 C CA . TYR A 1 93 ? 0.819 1.655 7.996 1.00 98.19 93 TYR A CA 1
ATOM 721 C C . TYR A 1 93 ? 1.564 0.476 7.384 1.00 98.19 93 TYR A C 1
ATOM 723 O O . TYR A 1 93 ? 1.620 -0.606 7.973 1.00 98.19 93 TYR A O 1
ATOM 731 N N . HIS A 1 94 ? 2.199 0.722 6.245 1.00 98.38 94 HIS A N 1
ATOM 732 C CA . HIS A 1 94 ? 3.247 -0.139 5.706 1.00 98.38 94 HIS A CA 1
ATOM 733 C C . HIS A 1 94 ?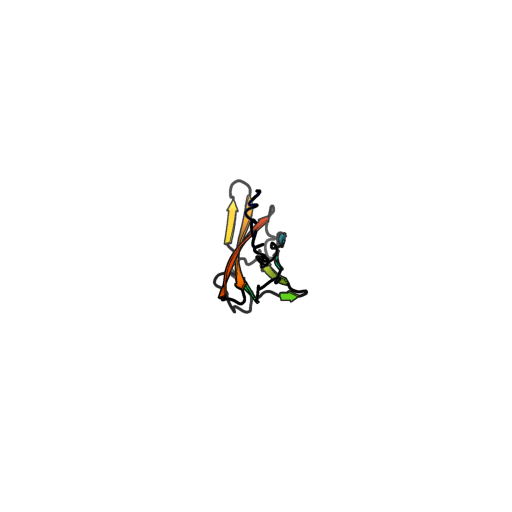 4.286 0.721 4.974 1.00 98.38 94 HIS A C 1
ATOM 735 O O . HIS A 1 94 ? 4.045 1.890 4.668 1.00 98.38 94 HIS A O 1
ATOM 741 N N . LYS A 1 95 ? 5.449 0.142 4.690 1.00 98.38 95 LYS A N 1
ATOM 742 C CA . LYS A 1 95 ? 6.461 0.705 3.793 1.00 98.38 95 LYS A CA 1
ATOM 743 C C . LYS A 1 95 ? 6.556 -0.125 2.519 1.00 98.38 95 LYS A C 1
ATOM 745 O O . LYS A 1 95 ? 6.664 -1.345 2.596 1.00 98.38 95 LYS A O 1
ATOM 750 N N . ILE A 1 96 ? 6.503 0.516 1.366 1.00 98.31 96 ILE A N 1
ATOM 751 C CA . ILE A 1 96 ? 6.737 -0.123 0.074 1.00 98.31 96 ILE A CA 1
ATOM 752 C C . ILE A 1 96 ? 8.114 0.298 -0.395 1.00 98.31 96 ILE A C 1
ATOM 754 O O . ILE A 1 96 ? 8.442 1.481 -0.395 1.00 98.31 96 ILE A O 1
ATOM 758 N N . VAL A 1 97 ? 8.915 -0.677 -0.776 1.00 98.19 97 VAL A N 1
ATOM 759 C CA . VAL A 1 97 ? 10.230 -0.477 -1.355 1.00 98.19 97 VAL A CA 1
ATOM 760 C C . VAL A 1 97 ? 10.093 -0.493 -2.865 1.00 98.19 97 VAL A C 1
ATOM 762 O O . VAL A 1 97 ? 9.387 -1.341 -3.411 1.00 98.19 97 VAL A O 1
ATOM 765 N N . ILE A 1 98 ? 10.778 0.431 -3.525 1.00 97.50 98 ILE A N 1
ATOM 766 C CA . ILE A 1 98 ? 10.884 0.482 -4.978 1.00 97.50 98 ILE A CA 1
ATOM 767 C C . ILE A 1 98 ? 12.371 0.469 -5.323 1.00 97.50 98 ILE A C 1
ATOM 769 O O . ILE A 1 98 ? 13.146 1.241 -4.757 1.00 97.50 98 ILE A O 1
ATOM 773 N N . GLU A 1 99 ? 12.761 -0.440 -6.209 1.00 96.19 99 GLU A N 1
ATOM 774 C CA . GLU A 1 99 ? 14.122 -0.539 -6.737 1.00 96.19 99 GLU A CA 1
ATOM 775 C C . GLU A 1 99 ? 14.129 -0.095 -8.198 1.00 96.19 99 GLU A C 1
ATOM 777 O O . GLU A 1 99 ? 13.284 -0.534 -8.990 1.00 96.19 99 GLU A O 1
ATOM 782 N N . ASP A 1 100 ? 15.085 0.761 -8.548 1.00 94.88 100 ASP A N 1
ATOM 783 C CA . ASP A 1 100 ? 15.337 1.172 -9.925 1.00 94.88 100 ASP A CA 1
ATOM 784 C C . ASP A 1 100 ? 16.318 0.222 -10.640 1.00 94.88 100 ASP A C 1
ATOM 786 O O . ASP A 1 100 ? 16.869 -0.727 -10.070 1.00 94.88 100 ASP A O 1
ATOM 790 N N . THR A 1 101 ? 16.520 0.450 -11.935 1.00 91.69 101 THR A N 1
ATOM 791 C CA . THR A 1 101 ? 17.443 -0.348 -12.760 1.00 91.69 101 THR A CA 1
ATOM 792 C C . THR A 1 101 ? 18.926 -0.175 -12.411 1.00 91.69 101 THR A C 1
ATOM 794 O O . THR A 1 101 ? 19.713 -1.067 -12.731 1.00 91.69 101 THR A O 1
ATOM 797 N N . ALA A 1 102 ? 19.309 0.916 -11.746 1.00 93.88 102 ALA A N 1
ATOM 798 C CA . ALA A 1 102 ? 20.677 1.214 -11.319 1.00 93.88 102 ALA A CA 1
ATOM 799 C C . ALA A 1 102 ? 20.990 0.697 -9.900 1.00 93.88 102 ALA A C 1
ATOM 801 O O . ALA A 1 102 ? 22.104 0.880 -9.405 1.00 93.88 102 ALA A O 1
ATOM 802 N N . GLY A 1 103 ? 20.030 0.029 -9.251 1.00 89.69 103 GLY A N 1
ATOM 803 C CA . GLY A 1 103 ? 20.156 -0.476 -7.884 1.00 89.69 103 GLY A CA 1
ATOM 804 C C . GLY A 1 103 ? 19.876 0.575 -6.808 1.00 89.69 103 GLY A C 1
ATOM 805 O O . GLY A 1 103 ? 20.095 0.306 -5.624 1.00 89.69 103 GLY A O 1
ATOM 806 N N . GLY A 1 104 ? 19.388 1.757 -7.187 1.00 93.38 104 GLY A N 1
ATOM 807 C CA . GLY A 1 104 ? 18.846 2.726 -6.252 1.00 93.38 104 GLY A CA 1
ATOM 808 C C . GLY A 1 104 ? 17.544 2.219 -5.638 1.00 93.38 104 GLY A C 1
ATOM 809 O O . GLY A 1 104 ? 16.803 1.414 -6.210 1.00 93.38 104 GLY A O 1
ATOM 810 N N . ARG A 1 105 ? 17.302 2.648 -4.399 1.00 94.50 105 ARG A N 1
ATOM 811 C CA . ARG A 1 105 ? 16.183 2.187 -3.581 1.00 94.50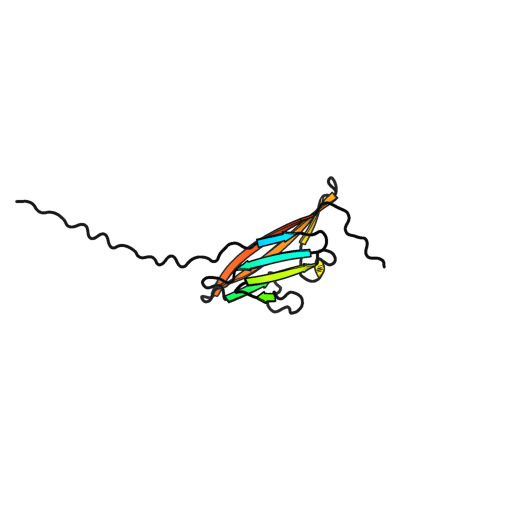 105 ARG A CA 1
ATOM 812 C C . ARG A 1 105 ? 15.477 3.379 -2.969 1.00 94.50 105 ARG A C 1
ATOM 814 O O . ARG A 1 105 ? 16.085 4.155 -2.233 1.00 94.50 105 ARG A O 1
ATOM 821 N N . GLU A 1 106 ? 14.181 3.481 -3.214 1.00 94.19 106 GLU A N 1
ATOM 822 C CA . GLU A 1 106 ? 13.305 4.417 -2.520 1.00 94.19 106 GLU A CA 1
ATOM 823 C C . GLU A 1 106 ? 12.273 3.674 -1.672 1.00 94.19 106 GLU A C 1
ATOM 825 O O . GLU A 1 106 ? 12.045 2.469 -1.811 1.00 94.19 106 GLU A O 1
ATOM 830 N N . THR A 1 107 ? 11.693 4.373 -0.700 1.00 95.75 107 THR A N 1
ATOM 831 C CA . THR A 1 107 ? 10.691 3.798 0.197 1.00 95.75 107 THR A CA 1
ATOM 832 C C . THR A 1 107 ? 9.518 4.746 0.343 1.00 95.75 107 THR A C 1
ATOM 834 O O . THR A 1 107 ? 9.673 5.884 0.781 1.00 95.75 107 THR A O 1
ATOM 837 N N . VAL A 1 108 ? 8.333 4.243 0.023 1.00 95.75 108 VAL A N 1
ATOM 838 C CA . VAL A 1 108 ? 7.058 4.942 0.148 1.00 95.75 108 VAL A CA 1
ATOM 839 C C . VAL A 1 108 ? 6.373 4.471 1.424 1.00 95.75 108 VAL A C 1
ATOM 841 O O . VAL A 1 108 ? 6.129 3.280 1.608 1.00 95.75 108 VAL A O 1
ATOM 844 N N . THR A 1 109 ? 6.056 5.395 2.329 1.00 97.50 109 THR A N 1
ATOM 845 C CA . THR A 1 109 ? 5.254 5.073 3.518 1.00 97.50 109 THR A CA 1
ATOM 846 C C . THR A 1 109 ? 3.782 5.274 3.198 1.00 97.50 109 THR A C 1
ATOM 848 O O . THR A 1 109 ? 3.365 6.380 2.869 1.00 97.50 109 THR A O 1
ATOM 851 N N . VAL A 1 110 ? 2.988 4.216 3.333 1.00 97.56 110 VAL A N 1
ATOM 852 C CA . VAL A 1 110 ? 1.549 4.233 3.054 1.00 97.56 110 VAL A CA 1
ATOM 853 C C . VAL A 1 110 ? 0.755 4.234 4.351 1.00 97.56 110 VAL A C 1
ATOM 855 O O . VAL A 1 110 ? 1.180 3.655 5.356 1.00 97.56 110 VAL A O 1
ATOM 858 N N . ARG A 1 111 ? -0.402 4.899 4.340 1.00 97.19 111 ARG A N 1
ATOM 859 C CA . ARG A 1 111 ? -1.247 5.079 5.520 1.00 97.19 111 ARG A CA 1
ATOM 860 C C . ARG A 1 111 ? -2.725 4.996 5.159 1.00 97.19 111 ARG A C 1
ATOM 862 O O . ARG A 1 111 ? -3.188 5.750 4.313 1.00 97.19 111 ARG A O 1
ATOM 869 N N . CYS A 1 112 ? -3.476 4.191 5.905 1.00 95.81 112 CYS A N 1
ATOM 870 C CA . CYS A 1 112 ? -4.940 4.190 5.889 1.00 95.81 112 CYS A CA 1
ATOM 871 C C . CYS A 1 112 ? -5.505 4.482 7.278 1.00 95.81 112 CYS A C 1
ATOM 873 O O . CYS A 1 112 ? -5.053 3.917 8.270 1.00 95.81 112 CYS A O 1
ATOM 875 N N . VAL A 1 113 ? -6.521 5.342 7.362 1.00 94.38 113 VAL A N 1
ATOM 876 C CA . VAL A 1 113 ? -7.255 5.620 8.606 1.00 94.38 113 VAL A CA 1
ATOM 877 C C . VAL A 1 113 ? -8.690 5.148 8.426 1.00 94.38 113 VAL A C 1
ATOM 879 O O . VAL A 1 113 ? -9.378 5.602 7.519 1.00 94.38 113 VAL A O 1
ATOM 882 N N . VAL A 1 114 ? -9.148 4.262 9.305 1.00 90.25 114 VAL A N 1
ATOM 883 C CA . VAL A 1 114 ? -10.500 3.702 9.278 1.00 90.25 114 VAL A CA 1
ATOM 884 C C . VAL A 1 114 ? -11.246 4.112 10.545 1.00 90.25 114 VAL A C 1
ATOM 886 O O . VAL A 1 114 ? -10.749 3.966 11.670 1.00 90.25 114 VAL A O 1
ATOM 889 N N . THR A 1 115 ? -12.469 4.603 10.360 1.00 81.12 115 THR A N 1
ATOM 890 C CA . THR A 1 115 ? -13.443 4.886 11.422 1.00 81.12 115 THR A CA 1
ATOM 891 C C . THR A 1 115 ? -14.543 3.827 11.396 1.00 81.12 115 THR A C 1
ATOM 893 O O . THR A 1 115 ? -15.207 3.670 10.378 1.00 81.12 115 THR A O 1
ATOM 896 N N . GLY A 1 116 ? -14.750 3.100 12.498 1.00 66.31 116 GLY A N 1
ATOM 897 C CA . GLY A 1 116 ? -15.791 2.064 12.610 1.00 66.31 116 GLY A CA 1
ATOM 898 C C . GLY A 1 116 ? -15.294 0.771 13.265 1.00 66.31 116 GLY A C 1
ATOM 899 O O . GLY A 1 116 ? -14.092 0.578 13.452 1.00 66.31 116 GLY A O 1
ATOM 900 N N . LYS A 1 117 ? -16.205 -0.120 13.677 1.00 57.81 117 LYS A N 1
ATOM 901 C CA . LYS A 1 117 ? -15.848 -1.464 14.173 1.00 57.81 117 LYS A CA 1
ATOM 902 C C . LYS A 1 117 ? -15.433 -2.329 12.972 1.00 57.81 117 LYS A C 1
ATOM 904 O O . LYS A 1 117 ? -16.193 -2.403 12.015 1.00 57.81 117 LYS A O 1
ATOM 909 N N . LEU A 1 118 ? -14.260 -2.978 13.027 1.00 58.75 118 LEU A N 1
ATOM 910 C CA . LEU A 1 118 ? -13.981 -4.121 12.144 1.00 58.75 118 LEU A CA 1
ATOM 911 C C . LEU A 1 118 ? -15.132 -5.109 12.355 1.00 58.75 118 LEU A C 1
ATOM 913 O O . LEU A 1 118 ? -15.511 -5.331 13.514 1.00 58.75 118 LEU A O 1
ATOM 917 N N . ARG A 1 119 ? -15.736 -5.628 11.281 1.00 56.62 119 ARG A N 1
ATOM 918 C CA . ARG A 1 119 ? -16.762 -6.664 11.432 1.00 56.62 119 ARG A CA 1
ATOM 919 C C . ARG A 1 119 ? -16.133 -7.784 12.257 1.00 56.62 119 ARG A C 1
ATOM 921 O O . ARG A 1 119 ? -15.050 -8.257 11.928 1.00 56.62 119 ARG A O 1
ATOM 928 N N . ALA A 1 120 ? -16.759 -8.135 13.379 1.00 50.00 120 ALA A N 1
ATOM 929 C CA . ALA A 1 120 ? -16.332 -9.301 14.130 1.00 50.00 120 ALA A CA 1
ATOM 930 C C . ALA A 1 120 ? -16.455 -10.489 13.175 1.00 50.00 120 ALA A C 1
ATOM 932 O O . ALA A 1 120 ? -17.551 -10.757 12.682 1.00 50.00 120 ALA A O 1
ATOM 933 N N . LEU A 1 121 ? -15.335 -11.137 12.857 1.00 50.88 121 LEU A N 1
ATOM 934 C CA . LEU A 1 121 ? -15.359 -12.411 12.156 1.00 50.88 121 LEU A CA 1
ATOM 935 C C . LEU A 1 121 ? -16.246 -13.343 12.989 1.00 50.88 121 LEU A C 1
ATOM 937 O O . LEU A 1 121 ? -15.981 -13.537 14.180 1.00 50.88 121 LEU A O 1
ATOM 941 N N . ALA A 1 122 ? -17.329 -13.844 12.392 1.00 43.28 122 ALA A N 1
ATOM 942 C CA . ALA A 1 122 ? -18.032 -14.988 12.947 1.00 43.28 122 ALA A CA 1
ATOM 943 C C . ALA A 1 122 ? -16.986 -16.102 13.093 1.00 43.28 122 ALA A C 1
ATOM 945 O O . ALA A 1 122 ? -16.321 -16.446 12.115 1.00 43.28 122 ALA A O 1
ATOM 946 N N . ARG A 1 123 ? -16.760 -16.528 14.339 1.00 37.84 123 ARG A N 1
ATOM 947 C CA . ARG A 1 123 ? -15.909 -17.672 14.667 1.00 37.84 123 ARG A CA 1
ATOM 948 C C . ARG A 1 123 ? -16.573 -18.960 14.217 1.00 37.84 123 ARG A C 1
ATOM 950 O O . ARG A 1 123 ? -17.813 -19.032 14.365 1.00 37.84 123 ARG A O 1
#